Protein AF-A0A7T0BX62-F1 (afdb_monomer_lite)

Radius of gyration: 29.53 Å; chains: 1; bounding box: 73×45×94 Å

Structure (mmCIF, N/CA/C/O backbone):
data_AF-A0A7T0BX62-F1
#
_entry.id   AF-A0A7T0BX62-F1
#
loop_
_atom_site.group_PDB
_atom_site.id
_atom_site.type_symbol
_atom_site.label_atom_id
_atom_site.label_alt_id
_atom_site.label_comp_id
_atom_site.label_asym_id
_atom_site.label_entity_id
_atom_site.label_seq_id
_atom_site.pdbx_PDB_ins_code
_atom_site.Cartn_x
_atom_site.Cartn_y
_atom_site.Cartn_z
_atom_site.occupancy
_atom_site.B_iso_or_equiv
_atom_site.auth_seq_id
_atom_site.auth_comp_id
_atom_site.auth_asym_id
_atom_site.auth_atom_id
_atom_site.pdbx_PDB_model_num
ATOM 1 N N . MET A 1 1 ? -13.118 18.923 -78.882 1.00 47.19 1 MET A N 1
ATOM 2 C CA . MET A 1 1 ? -12.587 19.971 -77.984 1.00 47.19 1 MET A CA 1
ATOM 3 C C . MET A 1 1 ? -12.580 19.421 -76.567 1.00 47.19 1 MET A C 1
ATOM 5 O O . MET A 1 1 ? -13.649 19.228 -76.013 1.00 47.19 1 MET A O 1
ATOM 9 N N . GLN A 1 2 ? -11.408 19.102 -76.016 1.00 43.19 2 GLN A N 1
ATOM 10 C CA . GLN A 1 2 ? -11.245 18.809 -74.587 1.00 43.19 2 GLN A CA 1
ATOM 11 C C . GLN A 1 2 ? -10.308 19.868 -73.992 1.00 43.19 2 GLN A C 1
ATOM 13 O O . GLN A 1 2 ? -9.250 20.105 -74.583 1.00 43.19 2 GLN A O 1
ATOM 18 N N . PRO A 1 3 ? -10.664 20.530 -72.878 1.00 57.12 3 PRO A N 1
ATOM 19 C CA . PRO A 1 3 ? -9.749 21.434 -72.206 1.00 57.12 3 PRO A CA 1
ATOM 20 C C . PRO A 1 3 ? -8.724 20.624 -71.407 1.00 57.12 3 PRO A C 1
ATOM 22 O O . PRO A 1 3 ? -9.057 19.801 -70.558 1.00 57.12 3 PRO A O 1
ATOM 25 N N . ASN A 1 4 ? -7.457 20.874 -71.715 1.00 51.69 4 ASN A N 1
ATOM 26 C CA . ASN A 1 4 ? -6.302 20.317 -71.030 1.00 51.69 4 ASN A CA 1
ATOM 27 C C . ASN A 1 4 ? -6.192 20.989 -69.646 1.00 51.69 4 ASN A C 1
ATOM 29 O O . ASN A 1 4 ? -5.779 22.146 -69.542 1.00 51.69 4 ASN A O 1
ATOM 33 N N . LEU A 1 5 ? -6.617 20.294 -68.587 1.00 53.84 5 LEU A N 1
ATOM 34 C CA . LEU A 1 5 ? -6.455 20.736 -67.200 1.00 53.84 5 LEU A CA 1
ATOM 35 C C . LEU A 1 5 ? -4.983 20.581 -66.794 1.00 53.84 5 LEU A C 1
ATOM 37 O O . LEU A 1 5 ? -4.534 19.502 -66.415 1.00 53.84 5 LEU A O 1
ATOM 41 N N . ARG A 1 6 ? -4.220 21.678 -66.871 1.00 53.44 6 ARG A N 1
ATOM 42 C CA . ARG A 1 6 ? -2.909 21.787 -66.219 1.00 53.44 6 ARG A CA 1
ATOM 43 C C . ARG A 1 6 ? -3.104 21.813 -64.704 1.00 53.44 6 ARG A C 1
ATOM 45 O O . ARG A 1 6 ? -3.605 22.793 -64.160 1.00 53.44 6 ARG A O 1
ATOM 52 N N . THR A 1 7 ? -2.650 20.772 -64.020 1.00 57.94 7 THR A N 1
ATOM 53 C CA . THR A 1 7 ? -2.383 20.806 -62.576 1.00 57.94 7 THR A CA 1
ATOM 54 C C . THR A 1 7 ? -1.236 21.779 -62.277 1.00 57.94 7 THR A C 1
ATOM 56 O O . THR A 1 7 ? -0.176 21.649 -62.899 1.00 57.94 7 THR A O 1
ATOM 59 N N . PRO A 1 8 ? -1.387 22.736 -61.343 1.00 50.34 8 PRO A N 1
ATOM 60 C CA . PRO A 1 8 ? -0.266 23.547 -60.894 1.00 50.34 8 PRO A CA 1
ATOM 61 C C . PRO A 1 8 ? 0.704 22.695 -60.070 1.00 50.34 8 PRO A C 1
ATOM 63 O O . PRO A 1 8 ? 0.310 21.913 -59.207 1.00 50.34 8 PRO A O 1
ATOM 66 N N . ALA A 1 9 ? 1.987 22.845 -60.388 1.00 52.97 9 ALA A N 1
ATOM 67 C CA . ALA A 1 9 ? 3.097 22.169 -59.744 1.00 52.97 9 ALA A CA 1
ATOM 68 C C . ALA A 1 9 ? 3.208 22.568 -58.266 1.00 52.97 9 ALA A C 1
ATOM 70 O O . ALA A 1 9 ? 3.199 23.746 -57.906 1.00 52.97 9 ALA A O 1
ATOM 71 N N . ASN A 1 10 ? 3.351 21.551 -57.420 1.00 59.34 10 ASN A N 1
ATOM 72 C CA . ASN A 1 10 ? 3.470 21.636 -55.969 1.00 59.34 10 ASN A CA 1
ATOM 73 C C . ASN A 1 10 ? 4.859 22.156 -55.561 1.00 59.34 10 ASN A C 1
ATOM 75 O O . ASN A 1 10 ? 5.656 21.435 -54.953 1.00 59.34 10 ASN A O 1
ATOM 79 N N . ASN A 1 11 ? 5.155 23.409 -55.890 1.00 58.88 11 ASN A N 1
ATOM 80 C CA . ASN A 1 11 ? 6.437 24.054 -55.623 1.00 58.88 11 ASN A CA 1
ATOM 81 C C . ASN A 1 11 ? 6.362 24.844 -54.312 1.00 58.88 11 ASN A C 1
ATOM 83 O O . ASN A 1 11 ? 6.520 26.062 -54.293 1.00 58.88 11 ASN A O 1
ATOM 87 N N . ALA A 1 12 ? 6.089 24.162 -53.198 1.00 58.00 12 ALA A N 1
ATOM 88 C CA . ALA A 1 12 ? 6.390 24.763 -51.903 1.00 58.00 12 ALA A CA 1
ATOM 89 C C . ALA A 1 12 ? 7.923 24.890 -51.798 1.00 58.00 12 ALA A C 1
ATOM 91 O O . ALA A 1 12 ? 8.606 23.891 -52.056 1.00 58.00 12 ALA A O 1
ATOM 92 N N . PRO A 1 13 ? 8.468 26.071 -51.450 1.00 65.19 13 PRO A N 1
ATOM 93 C CA . PRO A 1 13 ? 9.909 26.286 -51.390 1.00 65.19 13 PRO A CA 1
ATOM 94 C C . PRO A 1 13 ? 10.525 25.281 -50.416 1.00 65.19 13 PRO A C 1
ATOM 96 O O . PRO A 1 13 ? 10.013 25.080 -49.313 1.00 65.19 13 PRO A O 1
ATOM 99 N N . GLU A 1 14 ? 11.608 24.619 -50.821 1.00 60.75 14 GLU A N 1
ATOM 100 C CA . GLU A 1 14 ? 12.242 23.538 -50.051 1.00 60.75 14 GLU A CA 1
ATOM 101 C C . GLU A 1 14 ? 12.584 23.961 -48.612 1.00 60.75 14 GLU A C 1
ATOM 103 O O . GLU A 1 14 ? 12.470 23.162 -47.681 1.00 60.75 14 GLU A O 1
ATOM 108 N N . ALA A 1 15 ? 12.869 25.251 -48.407 1.00 59.50 15 ALA A N 1
ATOM 109 C CA . ALA A 1 15 ? 13.067 25.868 -47.098 1.00 59.50 15 ALA A CA 1
ATOM 110 C C . ALA A 1 15 ? 11.836 25.765 -46.172 1.00 59.50 15 ALA A C 1
ATOM 112 O O . ALA A 1 15 ? 11.986 25.445 -44.994 1.00 59.50 15 ALA A O 1
ATOM 113 N N . ALA A 1 16 ? 10.616 25.954 -46.688 1.00 60.81 16 ALA A N 1
ATOM 114 C CA . ALA A 1 16 ? 9.383 25.844 -45.899 1.00 60.81 16 ALA A CA 1
ATOM 115 C C . ALA A 1 16 ? 9.089 24.390 -45.498 1.00 60.81 16 ALA A C 1
ATOM 117 O O . ALA A 1 16 ? 8.632 24.124 -44.388 1.00 60.81 16 ALA A O 1
ATOM 118 N N . ARG A 1 17 ? 9.417 23.428 -46.373 1.00 63.31 17 ARG A N 1
ATOM 119 C CA . ARG A 1 17 ? 9.323 21.991 -46.060 1.00 63.31 17 ARG A CA 1
ATOM 120 C C . ARG A 1 17 ? 10.365 21.566 -45.023 1.00 63.31 17 ARG A C 1
ATOM 122 O O . ARG A 1 17 ? 10.072 20.703 -44.201 1.00 63.31 17 ARG A O 1
ATOM 129 N N . SER A 1 18 ? 11.556 22.163 -45.053 1.00 65.25 18 SER A N 1
ATOM 130 C CA . SER A 1 18 ? 12.618 21.919 -44.071 1.00 65.25 18 SER A CA 1
ATOM 131 C C . SER A 1 18 ? 12.254 22.480 -42.691 1.00 65.25 18 SER A C 1
ATOM 133 O O . SER A 1 18 ? 12.269 21.744 -41.708 1.00 65.25 18 SER A O 1
ATOM 135 N N . LEU A 1 19 ? 11.797 23.734 -42.621 1.00 69.38 19 LEU A N 1
ATOM 136 C CA . LEU A 1 19 ? 11.345 24.370 -41.376 1.00 69.38 19 LEU A CA 1
ATOM 137 C C . LEU A 1 19 ? 10.154 23.640 -40.738 1.00 69.38 19 LEU A C 1
ATOM 139 O O . LEU A 1 19 ? 10.140 23.430 -39.527 1.00 69.38 19 LEU A O 1
ATOM 143 N N . LEU A 1 20 ? 9.193 23.174 -41.546 1.00 74.00 20 LEU A N 1
ATOM 144 C CA . LEU A 1 20 ? 8.062 22.383 -41.054 1.00 74.00 20 LEU A CA 1
ATOM 145 C C . LEU A 1 20 ? 8.515 21.051 -40.436 1.00 74.00 20 LEU A C 1
ATOM 147 O O . LEU A 1 20 ? 8.006 20.663 -39.388 1.00 74.00 20 LEU A O 1
ATOM 151 N N . LYS A 1 21 ? 9.493 20.365 -41.045 1.00 77.06 21 LYS A N 1
ATOM 152 C CA . LYS A 1 21 ? 10.067 19.122 -40.499 1.00 77.06 21 LYS A CA 1
ATOM 153 C C . LYS A 1 21 ? 10.808 19.364 -39.184 1.00 77.06 21 LYS A C 1
ATOM 155 O O . LYS A 1 21 ? 10.676 18.558 -38.269 1.00 77.06 21 LYS A O 1
ATOM 160 N N . VAL A 1 22 ? 11.543 20.473 -39.075 1.00 78.56 22 VAL A N 1
ATOM 161 C CA . VAL A 1 22 ? 12.258 20.853 -37.845 1.00 78.56 22 VAL A CA 1
ATOM 162 C C . VAL A 1 22 ? 11.274 21.172 -36.718 1.00 78.56 22 VAL A C 1
ATOM 164 O O . VAL A 1 22 ? 11.433 20.659 -35.613 1.00 78.56 22 VAL A O 1
ATOM 167 N N . HIS A 1 23 ? 10.218 21.944 -36.988 1.00 80.94 23 HIS A N 1
ATOM 168 C CA . HIS A 1 23 ? 9.194 22.248 -35.985 1.00 80.94 23 HIS A CA 1
ATOM 169 C C . HIS A 1 23 ? 8.373 21.022 -35.580 1.00 80.94 23 HIS A C 1
ATOM 171 O O . HIS A 1 23 ? 8.118 20.836 -34.392 1.00 80.94 23 HIS A O 1
ATOM 177 N N . LEU A 1 24 ? 8.007 20.155 -36.530 1.00 80.75 24 LEU A N 1
ATOM 178 C CA . LEU A 1 24 ? 7.298 18.911 -36.231 1.00 80.75 24 LEU A CA 1
ATOM 179 C C . LEU A 1 24 ? 8.170 17.956 -35.405 1.00 80.75 24 LEU A C 1
ATOM 181 O O . LEU A 1 24 ? 7.681 17.355 -34.452 1.00 80.75 24 LEU A O 1
ATOM 185 N N . GLY A 1 25 ? 9.465 17.862 -35.724 1.00 83.06 25 GLY A N 1
ATOM 186 C CA . GLY A 1 25 ? 10.435 17.101 -34.938 1.00 83.06 25 GLY A CA 1
ATOM 187 C C . GLY A 1 25 ? 10.592 17.650 -33.519 1.00 83.06 25 GLY A C 1
ATOM 188 O O . GLY A 1 25 ? 10.541 16.884 -32.561 1.00 83.06 25 GLY A O 1
ATOM 189 N N . LEU A 1 26 ? 10.702 18.973 -33.367 1.00 82.62 26 LEU A N 1
ATOM 190 C CA . LEU A 1 26 ? 10.805 19.623 -32.059 1.00 82.62 26 LEU A CA 1
ATOM 191 C C . LEU A 1 26 ? 9.546 19.409 -31.205 1.00 82.62 26 LEU A C 1
ATOM 193 O O . LEU A 1 26 ? 9.670 19.108 -30.018 1.00 82.62 26 LEU A O 1
ATOM 197 N N . LEU A 1 27 ? 8.353 19.514 -31.802 1.00 82.25 27 LEU A N 1
ATOM 198 C CA . LEU A 1 27 ? 7.068 19.253 -31.139 1.00 82.25 27 LEU A CA 1
ATOM 199 C C . LEU A 1 27 ? 6.920 17.788 -30.712 1.00 82.25 27 LEU A C 1
ATOM 201 O O . LEU A 1 27 ? 6.458 17.515 -29.608 1.00 82.25 27 LEU A O 1
ATOM 205 N N . LEU A 1 28 ? 7.350 16.842 -31.549 1.00 81.81 28 LEU A N 1
ATOM 206 C CA . LEU A 1 28 ? 7.350 15.418 -31.205 1.00 81.81 28 LEU A CA 1
ATOM 207 C C . LEU A 1 28 ? 8.286 15.119 -30.032 1.00 81.81 28 LEU A C 1
ATOM 209 O O . LEU A 1 28 ? 7.891 14.419 -29.104 1.00 81.81 28 LEU A O 1
ATOM 213 N N . VAL A 1 29 ? 9.498 15.680 -30.042 1.00 80.00 29 VAL A N 1
ATOM 214 C CA . VAL A 1 29 ? 10.478 15.498 -28.960 1.00 80.00 29 VAL A CA 1
ATOM 215 C C . VAL A 1 29 ? 9.982 16.123 -27.655 1.00 80.00 29 VAL A C 1
ATOM 217 O O . VAL A 1 29 ? 10.016 15.466 -26.617 1.00 80.00 29 VAL A O 1
ATOM 220 N N . THR A 1 30 ? 9.462 17.353 -27.693 1.00 74.75 30 THR A N 1
ATOM 221 C CA . THR A 1 30 ? 8.892 17.999 -26.495 1.00 74.75 30 THR A CA 1
ATOM 222 C C . THR A 1 30 ? 7.673 17.248 -25.970 1.00 74.75 30 THR A C 1
ATOM 224 O O . THR A 1 30 ? 7.578 17.026 -24.765 1.00 74.75 30 THR A O 1
ATOM 227 N N . SER A 1 31 ? 6.786 16.771 -26.848 1.00 69.62 31 SER A N 1
ATOM 228 C CA . SER A 1 31 ? 5.653 15.943 -26.434 1.00 69.62 31 SER A CA 1
ATOM 229 C C . SER A 1 31 ? 6.104 14.641 -25.777 1.00 69.62 31 SER A C 1
ATOM 231 O O . SER A 1 31 ? 5.472 14.237 -24.810 1.00 69.62 31 SER A O 1
ATOM 233 N N . LEU A 1 32 ? 7.173 13.993 -26.258 1.00 66.38 32 LEU A N 1
ATOM 234 C CA . LEU A 1 32 ? 7.673 12.731 -25.698 1.00 66.38 32 LEU A CA 1
ATOM 235 C C . LEU A 1 32 ? 8.267 12.915 -24.291 1.00 66.38 32 LEU A C 1
ATOM 237 O O . LEU A 1 32 ? 8.033 12.091 -23.412 1.00 66.38 32 LEU A O 1
ATOM 241 N N . VAL A 1 33 ? 8.993 14.016 -24.071 1.00 63.50 33 VAL A N 1
ATOM 242 C CA . VAL A 1 33 ? 9.628 14.345 -22.780 1.00 63.50 33 VAL A CA 1
ATOM 243 C C . VAL A 1 33 ? 8.591 14.672 -21.698 1.00 63.50 33 VAL A C 1
ATOM 245 O O . VAL A 1 33 ? 8.797 14.361 -20.526 1.00 63.50 33 VAL A O 1
ATOM 248 N N . LEU A 1 34 ? 7.448 15.253 -22.072 1.00 58.03 34 LEU A N 1
ATOM 249 C CA . LEU A 1 34 ? 6.399 15.623 -21.117 1.00 58.03 34 LEU A CA 1
ATOM 250 C C . LEU A 1 34 ? 5.608 14.421 -20.571 1.00 58.03 34 LEU A C 1
ATOM 252 O O . LEU A 1 34 ? 5.020 14.528 -19.496 1.00 58.03 34 LEU A O 1
ATOM 256 N N . VAL A 1 35 ? 5.600 13.270 -21.255 1.00 56.78 35 VAL A N 1
ATOM 257 C CA . VAL A 1 35 ? 4.805 12.100 -20.823 1.00 56.78 35 VAL A CA 1
ATOM 258 C C . VAL A 1 35 ? 5.537 11.204 -19.816 1.00 56.78 35 VAL A C 1
ATOM 260 O O . VAL A 1 35 ? 4.903 10.386 -19.154 1.00 56.78 35 VAL A O 1
ATOM 263 N N . SER A 1 36 ? 6.857 11.343 -19.661 1.00 54.44 36 SER A N 1
ATOM 264 C CA . SER A 1 36 ? 7.681 10.392 -18.896 1.00 54.44 36 SER A CA 1
ATOM 265 C C . SER A 1 36 ? 7.789 10.651 -17.382 1.00 54.44 36 SER A C 1
ATOM 267 O O . SER A 1 36 ? 8.445 9.869 -16.701 1.00 54.44 36 SER A O 1
ATOM 269 N N . GLY A 1 37 ? 7.158 11.699 -16.827 1.00 52.88 37 GLY A N 1
ATOM 270 C CA . GLY A 1 37 ? 7.431 12.150 -15.445 1.00 52.88 37 GLY A CA 1
ATOM 271 C C . GLY A 1 37 ? 6.281 12.148 -14.424 1.00 52.88 37 GLY A C 1
ATOM 272 O O . GLY A 1 37 ? 6.543 12.275 -13.232 1.00 52.88 37 GLY A O 1
ATOM 273 N N . CYS A 1 38 ? 5.009 12.024 -14.821 1.00 56.69 38 CYS A N 1
ATOM 274 C CA . CYS A 1 38 ? 3.894 12.268 -13.883 1.00 56.69 38 CYS A CA 1
ATOM 275 C C . CYS A 1 38 ? 3.421 11.036 -13.093 1.00 56.69 38 CYS A C 1
ATOM 277 O O . CYS A 1 38 ? 2.819 11.176 -12.027 1.00 56.69 38 CYS A O 1
ATOM 279 N N . THR A 1 39 ? 3.647 9.829 -13.605 1.00 60.03 39 THR A N 1
ATOM 280 C CA . THR A 1 39 ? 3.093 8.591 -13.036 1.00 60.03 39 THR A CA 1
ATOM 281 C C . THR A 1 39 ? 3.809 8.144 -11.762 1.00 60.03 39 THR A C 1
ATOM 283 O O . THR A 1 39 ? 3.164 7.594 -10.877 1.00 60.03 39 THR A O 1
ATOM 286 N N . SER A 1 40 ? 5.107 8.419 -11.615 1.00 74.19 40 SER A N 1
ATOM 287 C CA . SER A 1 40 ? 5.897 8.008 -10.444 1.00 74.19 40 SER A CA 1
ATOM 288 C C . SER A 1 40 ? 5.491 8.746 -9.164 1.00 74.19 40 SER A C 1
ATOM 290 O O . SER A 1 40 ? 5.374 8.128 -8.109 1.00 74.19 40 SER A O 1
ATOM 292 N N . TRP A 1 41 ? 5.204 10.047 -9.251 1.00 85.19 41 TRP A N 1
ATOM 293 C CA . TRP A 1 41 ? 4.896 10.875 -8.081 1.00 85.19 41 TRP A CA 1
ATOM 294 C C . TRP A 1 41 ? 3.590 10.484 -7.382 1.00 85.19 41 TRP A C 1
ATOM 296 O O . TRP A 1 41 ? 3.553 10.349 -6.161 1.00 85.19 41 TRP A O 1
ATOM 306 N N . LYS A 1 42 ? 2.518 10.249 -8.150 1.00 90.88 42 LYS A N 1
ATOM 307 C CA . LYS A 1 42 ? 1.226 9.814 -7.589 1.00 90.88 42 LYS A CA 1
ATOM 308 C C . LYS A 1 42 ? 1.334 8.460 -6.893 1.00 90.88 42 LYS A C 1
ATOM 310 O O . LYS A 1 42 ? 0.689 8.241 -5.876 1.00 90.88 42 LYS A O 1
ATOM 315 N N . VAL A 1 43 ? 2.161 7.567 -7.434 1.00 89.88 43 VAL A N 1
ATOM 316 C CA . VAL A 1 43 ? 2.385 6.242 -6.854 1.00 89.88 43 VAL A CA 1
ATOM 317 C C . VAL A 1 43 ? 3.127 6.356 -5.525 1.00 89.88 43 VAL A C 1
ATOM 319 O O . VAL A 1 43 ? 2.708 5.719 -4.568 1.00 89.88 43 VAL A O 1
ATOM 322 N N . ILE A 1 44 ? 4.164 7.197 -5.434 1.00 91.19 44 ILE A N 1
ATOM 323 C CA . ILE A 1 44 ? 4.874 7.452 -4.166 1.00 91.19 44 ILE A CA 1
ATOM 324 C C . ILE A 1 44 ? 3.883 7.923 -3.096 1.00 91.19 44 ILE A C 1
ATOM 326 O O . ILE A 1 44 ? 3.741 7.273 -2.066 1.00 91.19 44 ILE A O 1
ATOM 330 N N . LYS A 1 45 ? 3.096 8.957 -3.405 1.00 92.88 45 LYS A N 1
ATOM 331 C CA . LYS A 1 45 ? 2.071 9.488 -2.497 1.00 92.88 45 LYS A CA 1
ATOM 332 C C . LYS A 1 45 ? 1.032 8.451 -2.070 1.00 92.88 45 LYS A C 1
ATOM 334 O O . LYS A 1 45 ? 0.599 8.435 -0.921 1.00 92.88 45 LYS A O 1
ATOM 339 N N . ALA A 1 46 ? 0.651 7.560 -2.982 1.00 93.88 46 ALA A N 1
ATOM 340 C CA . ALA A 1 46 ? -0.260 6.467 -2.669 1.00 93.88 46 ALA A CA 1
ATOM 341 C C . ALA A 1 46 ? 0.356 5.443 -1.700 1.00 93.88 46 ALA A C 1
ATOM 343 O O . ALA A 1 46 ? -0.329 4.951 -0.804 1.00 93.88 46 ALA A O 1
ATOM 344 N N . PHE A 1 47 ? 1.650 5.134 -1.841 1.00 92.81 47 PHE A N 1
ATOM 345 C CA . PHE A 1 47 ? 2.374 4.292 -0.881 1.00 92.81 47 PHE A CA 1
ATOM 346 C C . PHE A 1 47 ? 2.555 4.977 0.480 1.00 92.81 47 PHE A C 1
ATOM 348 O O . PHE A 1 47 ? 2.462 4.300 1.508 1.00 92.81 47 PHE A O 1
ATOM 355 N N . ASP A 1 48 ? 2.717 6.300 0.497 1.00 91.62 48 ASP A N 1
ATOM 356 C CA . ASP A 1 48 ? 2.785 7.102 1.724 1.00 91.62 48 ASP A CA 1
ATOM 357 C C . ASP A 1 48 ? 1.420 7.222 2.422 1.00 91.62 48 ASP A C 1
ATOM 359 O O . ASP A 1 48 ? 1.360 7.432 3.631 1.00 91.62 48 ASP A O 1
ATOM 363 N N . GLY A 1 49 ? 0.324 6.953 1.707 1.00 90.88 49 GLY A N 1
ATOM 364 C CA . GLY A 1 49 ? -1.036 6.973 2.245 1.00 90.88 49 GLY A CA 1
ATOM 365 C C . GLY A 1 49 ? -1.690 8.353 2.204 1.00 90.88 49 GLY A C 1
ATOM 366 O O . GLY A 1 49 ? -2.570 8.625 3.013 1.00 90.88 49 GLY A O 1
ATOM 367 N N . GLU A 1 50 ? -1.270 9.226 1.283 1.00 92.88 50 GLU A N 1
ATOM 368 C CA . GLU A 1 50 ? -1.804 10.590 1.166 1.00 92.88 50 GLU A CA 1
ATOM 369 C C . GLU A 1 50 ? -3.237 10.661 0.598 1.00 92.88 50 GLU A C 1
ATOM 371 O O . GLU A 1 50 ? -3.871 11.713 0.688 1.00 92.88 50 GLU A O 1
ATOM 376 N N . TYR A 1 51 ? -3.755 9.576 0.008 1.00 92.06 51 TYR A N 1
ATOM 377 C CA . TYR A 1 51 ? -5.126 9.502 -0.518 1.00 92.06 51 TYR A CA 1
ATOM 378 C C . TYR A 1 51 ? -6.026 8.600 0.337 1.00 92.06 51 TYR A C 1
ATOM 380 O O . TYR A 1 51 ? -5.596 8.015 1.333 1.00 92.06 51 TYR A O 1
ATOM 388 N N . THR A 1 52 ? -7.293 8.460 -0.064 1.00 91.12 52 THR A N 1
ATOM 389 C CA . THR A 1 52 ? -8.214 7.491 0.548 1.00 91.12 52 THR A CA 1
ATOM 390 C C . THR A 1 52 ? -7.718 6.059 0.334 1.00 91.12 52 THR A C 1
ATOM 392 O O . THR A 1 52 ? -7.000 5.776 -0.626 1.00 91.12 52 THR A O 1
ATOM 395 N N . SER A 1 53 ? -8.124 5.123 1.196 1.00 89.62 53 SER A N 1
ATOM 396 C CA . SER A 1 53 ? -7.705 3.716 1.093 1.00 89.62 53 SER A CA 1
ATOM 397 C C . SER A 1 53 ? -8.043 3.095 -0.271 1.00 89.62 53 SER A C 1
ATOM 399 O O . SER A 1 53 ? -7.252 2.332 -0.829 1.00 89.62 53 SER A O 1
ATOM 401 N N . GLU A 1 54 ? -9.200 3.449 -0.839 1.00 91.62 54 GLU A N 1
ATOM 402 C CA . GLU A 1 54 ? -9.622 3.012 -2.173 1.00 91.62 54 GLU A CA 1
ATOM 403 C C . GLU A 1 54 ? -8.709 3.575 -3.271 1.00 91.62 54 GLU A C 1
ATOM 405 O O . GLU A 1 54 ? -8.214 2.825 -4.116 1.00 91.62 54 GLU A O 1
ATOM 410 N N . GLU A 1 55 ? -8.437 4.881 -3.239 1.00 93.00 55 GLU A N 1
ATOM 411 C CA . GLU A 1 55 ? -7.604 5.541 -4.243 1.00 93.00 55 GLU A CA 1
ATOM 412 C C . GLU A 1 55 ? -6.140 5.093 -4.155 1.00 93.00 55 GLU A C 1
ATOM 414 O O . GLU A 1 55 ? -5.528 4.790 -5.183 1.00 93.00 55 GLU A O 1
ATOM 419 N N . ASN A 1 56 ? -5.607 4.938 -2.938 1.00 92.88 56 ASN A N 1
ATOM 420 C CA . ASN A 1 56 ? -4.284 4.362 -2.704 1.00 92.88 56 ASN A CA 1
ATOM 421 C C . ASN A 1 56 ? -4.184 2.973 -3.344 1.00 92.88 56 ASN A C 1
ATOM 423 O O . ASN A 1 56 ? -3.261 2.698 -4.111 1.00 92.88 56 ASN A O 1
ATOM 427 N N . ASN A 1 57 ? -5.152 2.094 -3.072 1.00 91.94 57 ASN A N 1
ATOM 428 C CA . ASN A 1 57 ? -5.167 0.745 -3.629 1.00 91.94 57 ASN A CA 1
ATOM 429 C C . ASN A 1 57 ? -5.263 0.731 -5.148 1.00 91.94 57 ASN A C 1
ATOM 431 O O . ASN A 1 57 ? -4.558 -0.051 -5.787 1.00 91.94 57 ASN A O 1
ATOM 435 N N . ARG A 1 58 ? -6.097 1.596 -5.729 1.00 91.81 58 ARG A N 1
ATOM 436 C CA . ARG A 1 58 ? -6.213 1.727 -7.180 1.00 91.81 58 ARG A CA 1
ATOM 437 C C . ARG A 1 58 ? -4.876 2.131 -7.801 1.00 91.81 58 ARG A C 1
ATOM 439 O O . ARG A 1 58 ? -4.369 1.413 -8.657 1.00 91.81 58 ARG A O 1
ATOM 446 N N . LEU A 1 59 ? -4.271 3.222 -7.327 1.00 92.12 59 LEU A N 1
ATOM 447 C CA . LEU A 1 59 ? -3.001 3.735 -7.856 1.00 92.12 59 LEU A CA 1
ATOM 448 C C . LEU A 1 59 ? -1.858 2.719 -7.702 1.00 92.12 59 LEU A C 1
ATOM 450 O O . LEU A 1 59 ? -1.075 2.516 -8.632 1.00 92.12 59 LEU A O 1
ATOM 454 N N . ILE A 1 60 ? -1.773 2.045 -6.550 1.00 90.88 60 ILE A N 1
ATOM 455 C CA . ILE A 1 60 ? -0.751 1.021 -6.300 1.00 90.88 60 ILE A CA 1
ATOM 456 C C . ILE A 1 60 ? -0.993 -0.224 -7.160 1.00 90.88 60 ILE A C 1
ATOM 458 O O . ILE A 1 60 ? -0.035 -0.798 -7.683 1.00 90.88 60 ILE A O 1
ATOM 462 N N . SER A 1 61 ? -2.245 -0.655 -7.323 1.00 89.00 61 SER A N 1
ATOM 463 C CA . SER A 1 61 ? -2.608 -1.796 -8.168 1.00 89.00 61 SER A CA 1
ATOM 464 C C . SER A 1 61 ? -2.246 -1.540 -9.629 1.00 89.00 61 SER A C 1
ATOM 466 O O . SER A 1 61 ? -1.582 -2.376 -10.245 1.00 89.00 61 SER A O 1
ATOM 468 N N . ASP A 1 62 ? -2.614 -0.370 -10.154 1.00 87.81 62 ASP A N 1
ATOM 469 C CA . ASP A 1 62 ? -2.300 0.048 -11.521 1.00 87.81 62 ASP A CA 1
ATOM 470 C C . ASP A 1 62 ? -0.781 0.057 -11.736 1.00 87.81 62 ASP A C 1
ATOM 472 O O . ASP A 1 62 ? -0.277 -0.545 -12.687 1.00 87.81 62 ASP A O 1
ATOM 476 N N . TYR A 1 63 ? -0.024 0.633 -10.792 1.00 86.69 63 TYR A N 1
ATOM 477 C CA . TYR A 1 63 ? 1.439 0.570 -10.801 1.00 86.69 63 TYR A CA 1
ATOM 478 C C . TYR A 1 63 ? 1.957 -0.873 -10.798 1.00 86.69 63 TYR A C 1
ATOM 480 O O . TYR A 1 63 ? 2.842 -1.220 -11.582 1.00 86.69 63 TYR A O 1
ATOM 488 N N . CYS A 1 64 ? 1.394 -1.749 -9.964 1.00 83.50 64 CYS A N 1
ATOM 489 C CA . CYS A 1 64 ? 1.820 -3.142 -9.888 1.00 83.50 64 CYS A CA 1
ATOM 490 C C . CYS A 1 64 ? 1.589 -3.894 -11.203 1.00 83.50 64 CYS A C 1
ATOM 492 O O . CYS A 1 64 ? 2.421 -4.735 -11.540 1.00 83.50 64 CYS A O 1
ATOM 494 N N . GLN A 1 65 ? 0.525 -3.578 -11.945 1.00 83.25 65 GLN A N 1
ATOM 495 C CA . GLN A 1 65 ? 0.215 -4.178 -13.247 1.00 83.25 65 GLN A CA 1
ATOM 496 C C . GLN A 1 65 ? 1.134 -3.693 -14.378 1.00 83.25 65 GLN A C 1
ATOM 498 O O . GLN A 1 65 ? 1.270 -4.389 -15.386 1.00 83.25 65 GLN A O 1
ATOM 503 N N . THR A 1 66 ? 1.828 -2.560 -14.211 1.00 80.25 66 THR A N 1
ATOM 504 C CA . THR A 1 66 ? 2.866 -2.130 -15.169 1.00 80.25 66 THR A CA 1
ATOM 505 C C . THR A 1 66 ? 4.092 -3.050 -15.169 1.00 80.25 66 THR A C 1
ATOM 507 O O . THR A 1 66 ? 4.803 -3.144 -16.170 1.00 80.25 66 THR A O 1
ATOM 510 N N . CYS A 1 67 ? 4.347 -3.774 -14.072 1.00 72.06 67 CYS A N 1
ATOM 511 C CA . CYS A 1 67 ? 5.441 -4.737 -14.000 1.00 72.06 67 CYS A CA 1
ATOM 512 C C . CYS A 1 67 ? 5.112 -5.986 -14.833 1.00 72.06 67 CYS A C 1
ATOM 514 O O . CYS A 1 67 ? 4.093 -6.635 -14.606 1.00 72.06 67 CYS A O 1
ATOM 516 N N . HIS A 1 68 ? 6.012 -6.391 -15.739 1.00 56.69 68 HIS A N 1
ATOM 517 C CA . HIS A 1 68 ? 5.773 -7.519 -16.657 1.00 56.69 68 HIS A CA 1
ATOM 518 C C . HIS A 1 68 ? 5.399 -8.835 -15.943 1.00 56.69 68 HIS A C 1
ATOM 520 O O . HIS A 1 68 ? 4.564 -9.591 -16.434 1.00 56.69 68 HIS A O 1
ATOM 526 N N . ILE A 1 69 ? 5.961 -9.077 -14.753 1.00 63.22 69 ILE A N 1
ATOM 527 C CA . ILE A 1 69 ? 5.685 -10.250 -13.903 1.00 63.22 69 ILE A CA 1
ATOM 528 C C . ILE A 1 69 ? 4.256 -10.289 -13.341 1.00 63.22 69 ILE A C 1
ATOM 530 O O . ILE A 1 69 ? 3.814 -11.315 -12.832 1.00 63.22 69 ILE A O 1
ATOM 534 N N . HIS A 1 70 ? 3.531 -9.176 -13.422 1.00 63.47 70 HIS A N 1
ATOM 535 C CA . HIS A 1 70 ? 2.212 -8.976 -12.835 1.00 63.47 70 HIS A CA 1
ATOM 536 C C . HIS A 1 70 ? 1.159 -8.606 -13.885 1.00 63.47 70 HIS A C 1
ATOM 538 O O . HIS A 1 70 ? 0.076 -8.157 -13.534 1.00 63.47 70 HIS A O 1
ATOM 544 N N . LYS A 1 71 ? 1.406 -8.837 -15.180 1.00 65.69 71 LYS A N 1
ATOM 545 C CA . LYS A 1 71 ? 0.420 -8.517 -16.229 1.00 65.69 71 LYS A CA 1
ATOM 546 C C . LYS A 1 71 ? -0.918 -9.263 -16.062 1.00 65.69 71 LYS A C 1
ATOM 548 O O . LYS A 1 71 ? -1.954 -8.768 -16.485 1.00 65.69 71 LYS A O 1
ATOM 553 N N . ALA A 1 72 ? -0.902 -10.433 -15.418 1.00 70.19 72 ALA A N 1
ATOM 554 C CA . ALA A 1 72 ? -2.093 -11.205 -15.040 1.00 70.19 72 ALA A CA 1
ATOM 555 C C . ALA A 1 72 ? -2.481 -11.031 -13.554 1.00 70.19 72 ALA A C 1
ATOM 557 O O . ALA A 1 72 ? -3.173 -11.872 -12.980 1.00 70.19 72 ALA A O 1
ATOM 558 N N . PHE A 1 73 ? -1.991 -9.978 -12.894 1.00 77.50 73 PHE A N 1
ATOM 559 C CA . PHE A 1 73 ? -2.271 -9.709 -11.489 1.00 77.50 73 PHE A CA 1
ATOM 560 C C . PHE A 1 73 ? -3.732 -9.307 -11.289 1.00 77.50 73 PHE A C 1
ATOM 562 O O . PHE A 1 73 ? -4.191 -8.288 -11.807 1.00 77.50 73 PHE A O 1
ATOM 569 N N . SER A 1 74 ? -4.436 -10.097 -10.478 1.00 82.75 74 SER A N 1
ATOM 570 C CA . SER A 1 74 ? -5.747 -9.758 -9.936 1.00 82.75 74 SER A CA 1
ATOM 571 C C . SER A 1 74 ? -5.588 -9.349 -8.466 1.00 82.75 74 SER A C 1
ATOM 573 O O . SER A 1 74 ? -5.209 -10.200 -7.651 1.00 82.75 74 SER A O 1
ATOM 575 N N . PRO A 1 75 ? -5.883 -8.085 -8.107 1.00 78.88 75 PRO A N 1
ATOM 576 C CA . PRO A 1 75 ? -5.788 -7.609 -6.727 1.00 78.88 75 PRO A CA 1
ATOM 577 C C . PRO A 1 75 ? -6.664 -8.415 -5.766 1.00 78.88 75 PRO A C 1
ATOM 579 O O . PRO A 1 75 ? -6.199 -8.790 -4.695 1.00 78.88 75 PRO A O 1
ATOM 582 N N . GLY A 1 76 ? -7.892 -8.759 -6.175 1.00 80.69 76 GLY A N 1
ATOM 583 C CA . GLY A 1 76 ? -8.817 -9.548 -5.352 1.00 80.69 76 GLY A CA 1
ATOM 584 C C . GLY A 1 76 ? -8.245 -10.920 -4.997 1.00 80.69 76 GLY A C 1
ATOM 585 O O . GLY A 1 76 ? -8.064 -11.238 -3.827 1.00 80.69 76 GLY A O 1
ATOM 586 N N . VAL A 1 77 ? -7.807 -11.685 -6.004 1.00 85.06 77 VAL A N 1
ATOM 587 C CA . VAL A 1 77 ? -7.196 -13.010 -5.779 1.00 85.06 77 VAL A CA 1
ATOM 588 C C . VAL A 1 77 ? -5.926 -12.913 -4.925 1.00 85.06 77 VAL A C 1
ATOM 590 O O . VAL A 1 77 ? -5.607 -13.832 -4.164 1.00 85.06 77 VAL A O 1
ATOM 593 N N . HIS A 1 78 ? -5.174 -11.819 -5.058 1.00 85.88 78 HIS A N 1
ATOM 594 C CA . HIS A 1 78 ? -3.987 -11.580 -4.247 1.00 85.88 78 HIS A CA 1
ATOM 595 C C . HIS A 1 78 ? -4.341 -11.352 -2.770 1.00 85.88 78 HIS A C 1
ATOM 597 O O . HIS A 1 78 ? -3.736 -11.991 -1.903 1.00 85.88 78 HIS A O 1
ATOM 603 N N . LEU A 1 79 ? -5.333 -10.502 -2.493 1.00 84.25 79 LEU A N 1
ATOM 604 C CA . LEU A 1 79 ? -5.823 -10.208 -1.144 1.00 84.25 79 LEU A CA 1
ATOM 605 C C . LEU A 1 79 ? -6.512 -11.412 -0.484 1.00 84.25 79 LEU A C 1
ATOM 607 O O . LEU A 1 79 ? -6.440 -11.556 0.732 1.00 84.25 79 LEU A O 1
ATOM 611 N N . ASP A 1 80 ? -7.065 -12.346 -1.256 1.00 85.81 80 ASP A N 1
ATOM 612 C CA . ASP A 1 80 ? -7.653 -13.567 -0.690 1.00 85.81 80 ASP A CA 1
ATOM 613 C C . ASP A 1 80 ? -6.595 -14.576 -0.218 1.00 85.81 80 ASP A C 1
ATOM 615 O O . ASP A 1 80 ? -6.792 -15.309 0.754 1.00 85.81 80 ASP A O 1
ATOM 619 N N . LYS A 1 81 ? -5.449 -14.649 -0.909 1.00 89.50 81 LYS A N 1
ATOM 620 C CA . LYS A 1 81 ? -4.466 -15.734 -0.718 1.00 89.50 81 LYS A CA 1
ATOM 621 C C . LYS A 1 81 ? -3.243 -15.331 0.092 1.00 89.50 81 LYS A C 1
ATOM 623 O O . LYS A 1 81 ? -2.712 -16.143 0.852 1.00 89.50 81 LYS A O 1
ATOM 628 N N . ILE A 1 82 ? -2.717 -14.129 -0.129 1.00 90.81 82 ILE A N 1
ATOM 629 C CA . ILE A 1 82 ? -1.429 -13.717 0.440 1.00 90.81 82 ILE A CA 1
ATOM 630 C C . ILE A 1 82 ? -1.535 -13.360 1.928 1.00 90.81 82 ILE A C 1
ATOM 632 O O . ILE A 1 82 ? -0.722 -13.893 2.692 1.00 90.81 82 ILE A O 1
ATOM 636 N N . PRO A 1 83 ? -2.527 -12.572 2.384 1.00 92.44 83 PRO A N 1
ATOM 637 C CA . PRO A 1 83 ? -2.716 -12.257 3.803 1.00 92.44 83 PRO A CA 1
ATOM 638 C C . PRO A 1 83 ? -2.835 -13.493 4.707 1.00 92.44 83 PRO A C 1
ATOM 640 O O . PRO A 1 83 ? -2.308 -13.506 5.819 1.00 92.44 83 PRO A O 1
ATOM 643 N N . GLN A 1 84 ? -3.412 -14.590 4.205 1.00 93.25 84 GLN A N 1
ATOM 644 C CA . GLN A 1 84 ? -3.562 -15.845 4.957 1.00 93.25 84 GLN A CA 1
ATOM 645 C C . GLN A 1 84 ? -2.226 -16.503 5.339 1.00 93.25 84 GLN A C 1
ATOM 647 O O . GLN A 1 84 ? -2.168 -17.308 6.266 1.00 93.25 84 GLN A O 1
ATOM 652 N N . LYS A 1 85 ? -1.123 -16.141 4.671 1.00 95.69 85 LYS A N 1
ATOM 653 C CA . LYS A 1 85 ? 0.226 -16.633 5.001 1.00 95.69 85 LYS A CA 1
ATOM 654 C C . LYS A 1 85 ? 0.840 -15.929 6.216 1.00 95.69 85 LYS A C 1
ATOM 656 O O . LYS A 1 85 ? 1.874 -16.371 6.726 1.00 95.69 85 LYS A O 1
ATOM 661 N N . TYR A 1 86 ? 0.241 -14.831 6.668 1.00 96.75 86 TYR A N 1
ATOM 662 C CA . TYR A 1 86 ? 0.705 -14.077 7.823 1.00 96.75 86 TYR A CA 1
ATOM 663 C C . TYR A 1 86 ? 0.027 -14.560 9.106 1.00 96.75 86 TYR A C 1
ATOM 665 O O . TYR A 1 86 ? -1.176 -14.809 9.150 1.00 96.75 86 TYR A O 1
ATOM 673 N N . ASN A 1 87 ? 0.808 -14.636 10.181 1.00 96.06 87 ASN A N 1
ATOM 674 C CA . ASN A 1 87 ? 0.363 -14.924 11.545 1.00 96.06 87 ASN A CA 1
ATOM 675 C C . ASN A 1 87 ? 0.002 -13.658 12.324 1.00 96.06 87 ASN A C 1
ATOM 677 O O . ASN A 1 87 ? -0.705 -13.726 13.328 1.00 96.06 87 ASN A O 1
ATOM 681 N N . ARG A 1 88 ? 0.482 -12.498 11.868 1.00 94.69 88 ARG A N 1
ATOM 682 C CA . ARG A 1 88 ? 0.242 -11.204 12.509 1.00 94.69 88 ARG A CA 1
ATOM 683 C C . ARG A 1 88 ? -1.027 -10.576 11.939 1.00 94.69 88 ARG A C 1
ATOM 685 O O . ARG A 1 88 ? -1.207 -10.534 10.723 1.00 94.69 88 ARG A O 1
ATOM 692 N N . LYS A 1 89 ? -1.894 -10.075 12.823 1.00 93.06 89 LYS A N 1
ATOM 693 C CA . LYS A 1 89 ? -3.230 -9.570 12.463 1.00 93.06 89 LYS A CA 1
ATOM 694 C C . LYS A 1 89 ? -3.185 -8.417 11.460 1.00 93.06 89 LYS A C 1
ATOM 696 O O . LYS A 1 89 ? -3.955 -8.444 10.511 1.00 93.06 89 LYS A O 1
ATOM 701 N N . VAL A 1 90 ? -2.260 -7.470 11.633 1.00 93.88 90 VAL A N 1
ATOM 702 C CA . VAL A 1 90 ? -2.140 -6.293 10.755 1.00 93.88 90 VAL A CA 1
ATOM 703 C C . VAL A 1 90 ? -1.931 -6.670 9.285 1.00 93.88 90 VAL A C 1
ATOM 705 O O . VAL A 1 90 ? -2.546 -6.077 8.411 1.00 93.88 90 VAL A O 1
ATOM 708 N N . PHE A 1 91 ? -1.136 -7.708 9.003 1.00 95.00 91 PHE A N 1
ATOM 709 C CA . PHE A 1 91 ? -0.921 -8.187 7.635 1.00 95.00 91 PHE A CA 1
ATOM 710 C C . PHE A 1 91 ? -2.029 -9.135 7.172 1.00 95.00 91 PHE A C 1
ATOM 712 O O . PHE A 1 91 ? -2.393 -9.128 6.001 1.00 95.00 91 PHE A O 1
ATOM 719 N N . ARG A 1 92 ? -2.572 -9.959 8.081 1.00 94.06 92 ARG A N 1
ATOM 720 C CA . ARG A 1 92 ? -3.634 -10.927 7.764 1.00 94.06 92 ARG A CA 1
ATOM 721 C C . ARG A 1 92 ? -4.948 -10.258 7.366 1.00 94.06 92 ARG A C 1
ATOM 723 O O . ARG A 1 92 ? -5.663 -10.795 6.529 1.00 94.06 92 ARG A O 1
ATOM 730 N N . TYR A 1 93 ? -5.253 -9.116 7.970 1.00 91.06 93 TYR A N 1
ATOM 731 C CA . TYR A 1 93 ? -6.456 -8.330 7.696 1.00 91.06 93 TYR A CA 1
ATOM 732 C C . TYR A 1 93 ? -6.130 -7.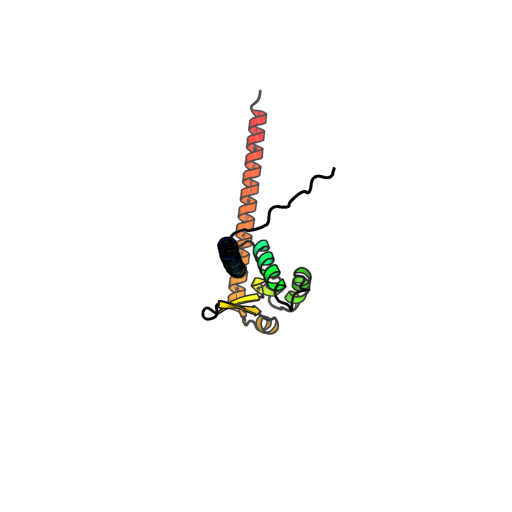038 6.944 1.00 91.06 93 TYR A C 1
ATOM 734 O O . TYR A 1 93 ? -6.861 -6.057 7.042 1.00 91.06 93 TYR A O 1
ATOM 742 N N . ALA A 1 94 ? -5.004 -7.016 6.228 1.00 89.81 94 ALA A N 1
ATOM 743 C CA . ALA A 1 94 ? -4.615 -5.866 5.436 1.00 89.81 94 ALA A CA 1
ATOM 744 C C . ALA A 1 94 ? -5.645 -5.616 4.329 1.00 89.81 94 ALA A C 1
ATOM 746 O O . ALA A 1 94 ? -5.909 -6.491 3.506 1.00 89.81 94 ALA A O 1
ATOM 747 N N . THR A 1 95 ? -6.184 -4.402 4.297 1.00 87.25 95 THR A N 1
ATOM 748 C CA . THR A 1 95 ? -7.053 -3.914 3.222 1.00 87.25 95 THR A CA 1
ATOM 749 C C . THR A 1 95 ? -6.291 -3.057 2.220 1.00 87.25 95 THR A C 1
ATOM 751 O O . THR A 1 95 ? -6.803 -2.810 1.134 1.00 87.25 95 THR A O 1
ATOM 754 N N . GLU A 1 96 ? -5.067 -2.628 2.547 1.00 89.50 96 GLU A N 1
ATOM 755 C CA . GLU A 1 96 ? -4.239 -1.787 1.686 1.00 89.50 96 GLU A CA 1
ATOM 756 C C . GLU A 1 96 ? -2.979 -2.509 1.192 1.00 89.50 96 GLU A C 1
ATOM 758 O O . GLU A 1 96 ? -2.289 -3.212 1.938 1.00 89.50 96 GLU A O 1
ATOM 763 N N . CYS A 1 97 ? -2.603 -2.261 -0.064 1.00 91.62 97 CYS A N 1
ATOM 764 C CA . CYS A 1 97 ? -1.385 -2.821 -0.656 1.00 91.62 97 CYS A CA 1
ATOM 765 C C . CYS A 1 97 ? -0.114 -2.380 0.102 1.00 91.62 97 CYS A C 1
ATOM 767 O O . CYS A 1 97 ? 0.801 -3.186 0.307 1.00 91.62 97 CYS A O 1
ATOM 769 N N . ARG A 1 98 ? -0.080 -1.124 0.575 1.00 92.75 98 ARG A N 1
ATOM 770 C CA . ARG A 1 98 ? 1.039 -0.522 1.333 1.00 92.75 98 ARG A CA 1
ATOM 771 C C . ARG A 1 98 ? 1.291 -1.165 2.701 1.00 92.75 98 ARG A C 1
ATOM 773 O O . ARG A 1 98 ? 2.373 -1.024 3.274 1.00 92.75 98 ARG A O 1
ATOM 780 N N . THR A 1 99 ? 0.329 -1.927 3.228 1.00 93.38 99 THR A N 1
ATOM 781 C CA . THR A 1 99 ? 0.523 -2.662 4.484 1.00 93.38 99 THR A CA 1
ATOM 782 C C . THR A 1 99 ? 1.605 -3.731 4.328 1.00 93.38 99 THR A C 1
ATOM 784 O O . THR A 1 99 ? 2.459 -3.892 5.199 1.00 93.38 99 THR A O 1
ATOM 787 N N . CYS A 1 100 ? 1.634 -4.425 3.189 1.00 94.12 100 CYS A N 1
ATOM 788 C CA . CYS A 1 100 ? 2.621 -5.471 2.910 1.00 94.12 100 CYS A CA 1
ATOM 789 C C . CYS A 1 100 ? 3.764 -4.985 2.011 1.00 94.12 100 CYS A C 1
ATOM 791 O O . CYS A 1 100 ? 4.885 -5.481 2.132 1.00 94.12 100 CYS A O 1
ATOM 793 N N . HIS A 1 101 ? 3.498 -4.041 1.110 1.00 92.62 101 HIS A N 1
ATOM 794 C CA . HIS A 1 101 ? 4.461 -3.556 0.127 1.00 92.62 101 HIS A CA 1
ATOM 795 C C . HIS A 1 101 ? 5.011 -2.185 0.504 1.00 92.62 101 HIS A C 1
ATOM 797 O O . HIS A 1 101 ? 4.280 -1.321 0.971 1.00 92.62 101 HIS A O 1
ATOM 803 N N . ILE A 1 102 ? 6.303 -1.996 0.263 1.00 91.44 102 ILE A N 1
ATOM 804 C CA . ILE A 1 102 ? 7.010 -0.737 0.494 1.00 91.44 102 ILE A CA 1
ATOM 805 C C . ILE A 1 102 ? 7.571 -0.292 -0.849 1.00 91.44 102 ILE A C 1
ATOM 807 O O . ILE A 1 102 ?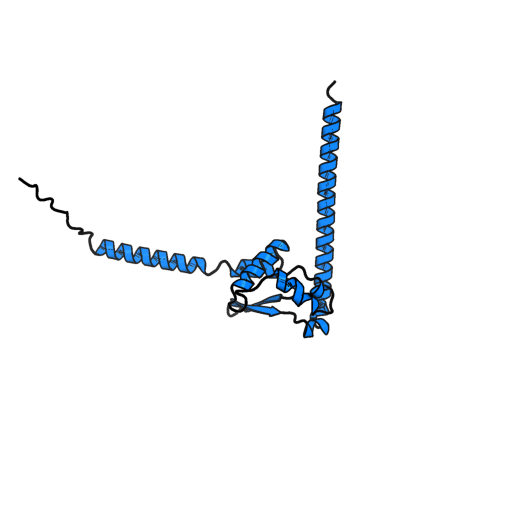 8.011 -1.129 -1.643 1.00 91.44 102 ILE A O 1
ATOM 811 N N . LEU A 1 103 ? 7.531 1.009 -1.104 1.00 90.75 103 LEU A N 1
ATOM 812 C CA . LEU A 1 103 ? 8.167 1.611 -2.260 1.00 90.75 103 LEU A CA 1
ATOM 813 C C . LEU A 1 103 ? 9.337 2.463 -1.777 1.00 90.75 103 LEU A C 1
ATOM 815 O O . LEU A 1 103 ? 9.144 3.534 -1.215 1.00 90.75 103 LEU A O 1
ATOM 819 N N . ASP A 1 104 ? 10.544 1.967 -2.001 1.00 86.81 104 ASP A N 1
ATOM 820 C CA . ASP A 1 104 ? 11.780 2.654 -1.669 1.00 86.81 104 ASP A CA 1
ATOM 821 C C . ASP A 1 104 ? 12.262 3.430 -2.894 1.00 86.81 104 ASP A C 1
ATOM 823 O O . ASP A 1 104 ? 12.503 2.858 -3.962 1.00 86.81 104 ASP A O 1
ATOM 827 N N . ARG A 1 105 ? 12.413 4.745 -2.740 1.00 83.81 105 ARG A N 1
ATOM 828 C CA . ARG A 1 105 ? 13.010 5.611 -3.756 1.00 83.81 105 ARG A CA 1
ATOM 829 C C . ARG A 1 105 ? 14.506 5.725 -3.510 1.00 83.81 105 ARG A C 1
ATOM 831 O O . ARG A 1 105 ? 14.933 6.243 -2.478 1.00 83.81 105 ARG A O 1
ATOM 838 N N . ASN A 1 106 ? 15.308 5.315 -4.486 1.00 81.25 106 ASN A N 1
ATOM 839 C CA . ASN A 1 106 ? 16.717 5.666 -4.491 1.00 81.25 106 ASN A CA 1
ATOM 840 C C . ASN A 1 106 ? 16.859 7.142 -4.886 1.00 81.25 106 ASN A C 1
ATOM 842 O O . ASN A 1 106 ? 16.566 7.527 -6.015 1.00 81.25 106 ASN A O 1
ATOM 846 N N . TRP A 1 107 ? 17.310 7.979 -3.954 1.00 74.44 107 TRP A N 1
ATOM 847 C CA . TRP A 1 107 ? 17.478 9.418 -4.179 1.00 74.44 107 TRP A CA 1
ATOM 848 C C . TRP A 1 107 ? 18.596 9.754 -5.173 1.00 74.44 107 TRP A C 1
ATOM 850 O O . TRP A 1 107 ? 18.572 10.831 -5.758 1.00 74.44 107 TRP A O 1
ATOM 860 N N . PHE A 1 108 ? 19.554 8.846 -5.384 1.00 76.19 108 PHE A N 1
ATOM 861 C CA . PHE A 1 108 ? 20.685 9.058 -6.289 1.00 76.19 108 PHE A CA 1
ATOM 862 C C . PHE A 1 108 ? 20.382 8.653 -7.731 1.00 76.19 108 PHE A C 1
ATOM 864 O O . PHE A 1 108 ? 20.880 9.284 -8.657 1.00 76.19 108 PHE A O 1
ATOM 871 N N . THR A 1 109 ? 19.595 7.593 -7.928 1.00 76.56 109 THR A N 1
ATOM 872 C CA . THR A 1 109 ? 19.269 7.069 -9.268 1.00 76.56 109 THR A CA 1
ATOM 873 C C . THR A 1 109 ? 17.838 7.370 -9.703 1.00 76.56 109 THR A C 1
ATOM 875 O O . THR A 1 109 ? 17.464 7.033 -10.820 1.00 76.56 109 THR A O 1
ATOM 878 N N . GLU A 1 110 ? 17.030 7.956 -8.814 1.00 73.38 110 GLU A N 1
ATOM 879 C CA . GLU A 1 110 ? 15.574 8.119 -8.945 1.00 73.38 110 GLU A CA 1
ATOM 880 C C . GLU A 1 110 ? 14.808 6.808 -9.183 1.00 73.38 110 GLU A C 1
ATOM 882 O O . GLU A 1 110 ? 13.612 6.813 -9.477 1.00 73.38 110 GLU A O 1
ATOM 887 N N . GLU A 1 111 ? 15.478 5.669 -9.009 1.00 80.69 111 GLU A N 1
ATOM 888 C CA . GLU A 1 111 ? 14.889 4.361 -9.223 1.00 80.69 111 GLU A CA 1
ATOM 889 C C . GLU A 1 111 ? 13.916 4.032 -8.091 1.00 80.69 111 GLU A C 1
ATOM 891 O O . GLU A 1 111 ? 14.234 4.146 -6.903 1.00 80.69 111 GLU A O 1
ATOM 896 N N . LEU A 1 112 ? 12.714 3.605 -8.473 1.00 84.38 112 LEU A N 1
ATOM 897 C CA . LEU A 1 112 ? 11.715 3.106 -7.542 1.00 84.38 112 LEU A CA 1
ATOM 898 C C . LEU A 1 112 ? 11.879 1.602 -7.390 1.00 84.38 112 LEU A C 1
ATOM 900 O O . LEU A 1 112 ? 11.652 0.833 -8.324 1.00 84.38 112 LEU A O 1
ATOM 904 N N . THR A 1 113 ? 12.224 1.183 -6.182 1.00 85.31 113 THR A N 1
ATOM 905 C CA . THR A 1 113 ? 12.354 -0.222 -5.818 1.00 85.31 113 THR A CA 1
ATOM 906 C C . THR A 1 113 ? 11.207 -0.626 -4.914 1.00 85.31 113 THR A C 1
ATOM 908 O O . THR A 1 113 ? 10.959 -0.025 -3.876 1.00 85.31 113 THR A O 1
ATOM 911 N N . ARG A 1 114 ? 10.465 -1.661 -5.308 1.00 87.12 114 ARG A N 1
ATOM 912 C CA . ARG A 1 114 ? 9.374 -2.185 -4.486 1.00 87.12 114 ARG A CA 1
ATOM 913 C C . ARG A 1 114 ? 9.873 -3.352 -3.649 1.00 87.12 114 ARG A C 1
ATOM 915 O O . ARG A 1 114 ? 10.229 -4.399 -4.194 1.00 87.12 114 ARG A O 1
ATOM 922 N N . THR A 1 115 ? 9.806 -3.214 -2.334 1.00 89.62 115 THR A N 1
ATOM 923 C CA . THR A 1 115 ? 10.101 -4.284 -1.380 1.00 89.62 115 THR A CA 1
ATOM 924 C C . THR A 1 115 ? 8.812 -4.800 -0.730 1.00 89.62 115 THR A C 1
ATOM 926 O O . THR A 1 115 ? 7.697 -4.357 -1.019 1.00 89.62 115 THR A O 1
ATOM 929 N N . THR A 1 116 ? 8.904 -5.883 0.040 1.00 92.56 116 THR A N 1
ATOM 930 C CA . THR A 1 116 ? 7.737 -6.529 0.661 1.00 92.56 116 THR A CA 1
ATOM 931 C C . THR A 1 116 ? 8.108 -7.004 2.050 1.00 92.56 116 THR A C 1
ATOM 933 O O . THR A 1 116 ? 9.118 -7.690 2.213 1.00 92.56 116 THR A O 1
ATOM 936 N N . ARG A 1 117 ? 7.260 -6.700 3.030 1.00 95.38 117 ARG A N 1
ATOM 937 C CA . ARG A 1 117 ? 7.317 -7.245 4.387 1.00 95.38 117 ARG A CA 1
ATOM 938 C C . ARG A 1 117 ? 6.905 -8.713 4.339 1.00 95.38 117 ARG A C 1
ATOM 940 O O . ARG A 1 117 ? 5.746 -9.035 4.543 1.00 95.38 117 ARG A O 1
ATOM 947 N N . LYS A 1 118 ? 7.819 -9.610 3.964 1.00 95.12 118 LYS A N 1
ATOM 948 C CA . LYS A 1 118 ? 7.487 -11.004 3.615 1.00 95.12 118 LYS A CA 1
ATOM 949 C C . LYS A 1 118 ? 6.856 -11.756 4.797 1.00 95.12 118 LYS A C 1
ATOM 951 O O . LYS A 1 118 ? 7.281 -11.544 5.934 1.00 95.12 118 LYS A O 1
ATOM 956 N N . PRO A 1 119 ? 5.966 -12.744 4.550 1.00 96.25 119 PRO A N 1
ATOM 957 C CA . PRO A 1 119 ? 5.352 -13.534 5.620 1.00 96.25 119 PRO A CA 1
ATOM 958 C C . PRO A 1 119 ? 6.369 -14.171 6.569 1.00 96.25 119 PRO A C 1
ATOM 960 O O . PRO A 1 119 ? 6.182 -14.155 7.778 1.00 96.25 119 PRO A O 1
ATOM 963 N N . LYS A 1 120 ? 7.483 -14.690 6.038 1.00 96.88 120 LYS A N 1
ATOM 964 C CA . LYS A 1 120 ? 8.540 -15.323 6.842 1.00 96.88 120 LYS A CA 1
ATOM 965 C C . LYS A 1 120 ? 9.139 -14.372 7.884 1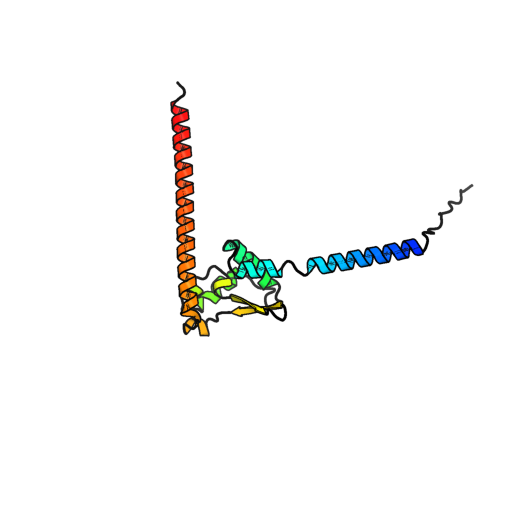.00 96.88 120 LYS A C 1
ATOM 967 O O . LYS A 1 120 ? 9.412 -14.810 8.998 1.00 96.88 120 LYS A O 1
ATOM 972 N N . ASP A 1 121 ? 9.329 -13.108 7.527 1.00 97.00 121 ASP A N 1
ATOM 973 C CA . ASP A 1 121 ? 9.991 -12.111 8.374 1.00 97.00 121 ASP A CA 1
ATOM 974 C C . ASP A 1 121 ? 8.971 -11.438 9.302 1.00 97.00 121 ASP A C 1
ATOM 976 O O . ASP A 1 121 ? 9.190 -11.319 10.508 1.00 97.00 121 ASP A O 1
ATOM 980 N N . ALA A 1 122 ? 7.783 -11.132 8.776 1.00 96.50 122 ALA A N 1
ATOM 981 C CA . ALA A 1 122 ? 6.655 -10.642 9.559 1.00 96.50 122 ALA A CA 1
ATOM 982 C C . ALA A 1 122 ? 6.230 -11.628 10.657 1.00 96.50 122 ALA A C 1
ATOM 984 O O . ALA A 1 122 ? 6.009 -11.234 11.799 1.00 96.50 122 ALA A O 1
ATOM 985 N N . ASN A 1 123 ? 6.188 -12.930 10.362 1.00 96.62 123 ASN A N 1
ATOM 986 C CA . ASN A 1 123 ? 5.809 -13.952 11.343 1.00 96.62 123 ASN A CA 1
ATOM 987 C C . ASN A 1 123 ? 6.847 -14.124 12.460 1.00 96.62 123 ASN A C 1
ATOM 989 O O . ASN A 1 123 ? 6.500 -14.623 13.528 1.00 96.62 123 ASN A O 1
ATOM 993 N N . LYS A 1 124 ? 8.090 -13.679 12.241 1.00 97.00 124 LYS A N 1
ATOM 994 C CA . LYS A 1 124 ? 9.131 -13.584 13.276 1.00 97.00 124 LYS A CA 1
ATOM 995 C C . LYS A 1 124 ? 9.047 -12.290 14.093 1.00 97.00 124 LYS A C 1
ATOM 997 O O . LYS A 1 124 ? 9.828 -12.119 15.022 1.00 97.00 124 LYS A O 1
ATOM 1002 N N . GLY A 1 125 ? 8.127 -11.385 13.759 1.00 94.88 125 GLY A N 1
ATOM 1003 C CA . GLY A 1 125 ? 7.964 -10.100 14.436 1.00 94.88 125 GLY A CA 1
ATOM 1004 C C . GLY A 1 125 ? 8.992 -9.044 14.030 1.00 94.88 125 GLY A C 1
ATOM 1005 O O . GLY A 1 125 ? 9.179 -8.085 14.770 1.00 94.88 125 GLY A O 1
ATOM 1006 N N . MET A 1 126 ? 9.644 -9.182 12.867 1.00 96.75 126 MET A N 1
ATOM 1007 C CA . MET A 1 126 ? 10.672 -8.229 12.410 1.00 96.75 126 MET A CA 1
ATOM 1008 C C . MET A 1 126 ? 10.142 -6.820 12.108 1.00 96.75 126 MET A C 1
ATOM 1010 O O . MET A 1 126 ? 10.934 -5.904 11.930 1.00 96.75 126 MET A O 1
ATOM 1014 N N . TYR A 1 127 ? 8.822 -6.638 12.055 1.00 95.88 127 TYR A N 1
ATOM 1015 C CA . TYR A 1 127 ? 8.182 -5.364 11.717 1.00 95.88 127 TYR A CA 1
ATOM 1016 C C . TYR A 1 127 ? 7.348 -4.796 12.866 1.00 95.88 127 TYR A C 1
ATOM 1018 O O . TYR A 1 127 ? 6.398 -4.066 12.615 1.00 95.88 127 TYR A O 1
ATOM 1026 N N . ARG A 1 128 ? 7.662 -5.146 14.120 1.00 94.25 128 ARG A N 1
ATOM 1027 C CA . ARG A 1 128 ? 6.824 -4.829 15.288 1.00 94.25 128 ARG A CA 1
ATOM 1028 C C . ARG A 1 128 ? 6.477 -3.344 15.419 1.00 94.25 128 ARG A C 1
ATOM 1030 O O . ARG A 1 128 ? 5.326 -3.044 15.719 1.00 94.25 128 ARG A O 1
ATOM 1037 N N . ASP A 1 129 ? 7.427 -2.454 15.154 1.00 95.12 129 ASP A N 1
ATOM 1038 C CA . ASP A 1 129 ? 7.210 -1.004 15.238 1.00 95.12 129 ASP A CA 1
ATOM 1039 C C . ASP A 1 129 ? 6.171 -0.545 14.210 1.00 95.12 129 ASP A C 1
ATOM 1041 O O . ASP A 1 129 ? 5.190 0.105 14.564 1.00 95.12 129 ASP A O 1
ATOM 1045 N N . PHE A 1 130 ? 6.303 -1.019 12.968 1.00 94.12 130 PHE A N 1
ATOM 1046 C CA . PHE A 1 130 ? 5.303 -0.805 11.925 1.00 94.12 130 PHE A CA 1
ATOM 1047 C C . PHE A 1 130 ? 3.934 -1.383 12.309 1.00 94.12 130 PHE A C 1
ATOM 1049 O O . PHE A 1 130 ? 2.912 -0.766 12.030 1.00 94.12 130 PHE A O 1
ATOM 1056 N N . GLU A 1 131 ? 3.873 -2.562 12.943 1.00 94.25 131 GLU A N 1
ATOM 1057 C CA . GLU A 1 131 ? 2.583 -3.132 13.353 1.00 94.25 131 GLU A CA 1
ATOM 1058 C C . GLU A 1 131 ? 1.863 -2.231 14.365 1.00 94.25 131 GLU A C 1
ATOM 1060 O O . GLU A 1 131 ? 0.644 -2.086 14.290 1.00 94.25 131 GLU A O 1
ATOM 1065 N N . ILE A 1 132 ? 2.604 -1.640 15.307 1.00 93.81 132 ILE A N 1
ATOM 1066 C CA . ILE A 1 132 ? 2.056 -0.723 16.313 1.00 93.81 132 ILE A CA 1
ATOM 1067 C C . ILE A 1 132 ? 1.514 0.533 15.632 1.00 93.81 132 ILE A C 1
ATOM 1069 O O . ILE A 1 132 ? 0.357 0.888 15.859 1.00 93.81 132 ILE A O 1
ATOM 1073 N N . GLU A 1 133 ? 2.321 1.156 14.776 1.00 91.88 133 GLU A N 1
ATOM 1074 C CA . GLU A 1 133 ? 1.953 2.366 14.040 1.00 91.88 133 GLU A CA 1
ATOM 1075 C C . GLU A 1 133 ? 0.723 2.134 13.153 1.00 91.88 133 GLU A C 1
ATOM 1077 O O . GLU A 1 133 ? -0.262 2.863 13.239 1.00 91.88 133 GLU A O 1
ATOM 1082 N N . ALA A 1 134 ? 0.717 1.051 12.373 1.00 89.75 134 ALA A N 1
ATOM 1083 C CA . ALA A 1 134 ? -0.390 0.721 11.483 1.00 89.75 134 ALA A CA 1
ATOM 1084 C C . ALA A 1 134 ? -1.704 0.465 12.240 1.00 89.75 134 ALA A C 1
ATOM 1086 O O . ALA A 1 134 ? -2.771 0.860 11.776 1.00 89.75 134 ALA A O 1
ATOM 1087 N N . MET A 1 135 ? -1.655 -0.171 13.416 1.00 88.31 135 MET A N 1
ATOM 1088 C CA . MET A 1 135 ? -2.855 -0.369 14.238 1.00 88.31 135 MET A CA 1
ATOM 1089 C C . MET A 1 135 ? -3.369 0.942 14.851 1.00 88.31 135 MET A C 1
ATOM 1091 O O . MET A 1 135 ? -4.580 1.108 15.004 1.00 88.31 135 MET A O 1
ATOM 1095 N N . GLN A 1 136 ? -2.471 1.860 15.220 1.00 89.38 136 GLN A N 1
ATOM 1096 C CA . GLN A 1 136 ? -2.848 3.181 15.727 1.00 89.38 136 GLN A CA 1
ATOM 1097 C C . GLN A 1 136 ? -3.513 4.019 14.636 1.00 89.38 136 GLN A C 1
ATOM 1099 O O . GLN A 1 136 ? -4.608 4.532 14.857 1.00 89.38 136 GLN A O 1
ATOM 1104 N N . ASP A 1 137 ? -2.905 4.070 13.454 1.00 85.12 137 ASP A N 1
ATOM 1105 C CA . ASP A 1 137 ? -3.445 4.768 12.289 1.00 85.12 137 ASP A CA 1
ATOM 1106 C C . ASP A 1 137 ? -4.822 4.214 11.880 1.00 85.12 137 ASP A C 1
ATOM 1108 O O . ASP A 1 137 ? -5.778 4.970 11.713 1.00 85.12 137 ASP A O 1
ATOM 1112 N N . GLN A 1 138 ? -4.988 2.886 11.829 1.00 82.62 138 GLN A N 1
ATOM 1113 C CA . GLN A 1 138 ? -6.296 2.265 11.573 1.00 82.62 138 GLN A CA 1
ATOM 1114 C C . GLN A 1 138 ? -7.353 2.675 12.605 1.00 82.62 138 GLN A C 1
ATOM 1116 O O . GLN A 1 138 ? -8.488 2.984 12.243 1.00 82.62 138 GLN A O 1
ATOM 1121 N N . LYS A 1 139 ? -6.995 2.695 13.894 1.00 87.62 139 LYS A N 1
ATOM 1122 C CA . LYS A 1 139 ? -7.910 3.114 14.962 1.00 87.62 139 LYS A CA 1
ATOM 1123 C C . LYS A 1 139 ? -8.308 4.583 14.814 1.00 87.62 139 LYS A C 1
ATOM 1125 O O . LYS A 1 139 ? -9.474 4.919 15.019 1.00 87.62 139 LYS A O 1
ATOM 1130 N N . GLU A 1 140 ? -7.361 5.451 14.478 1.00 87.88 140 GLU A N 1
ATOM 1131 C CA . GLU A 1 140 ? -7.624 6.874 14.277 1.00 87.88 140 GLU A CA 1
ATOM 1132 C C . GLU A 1 140 ? -8.539 7.111 13.071 1.00 87.88 140 GLU A C 1
ATOM 1134 O O . GLU A 1 140 ? -9.520 7.846 13.192 1.00 87.88 140 GLU A O 1
ATOM 1139 N N . ARG A 1 141 ? -8.282 6.434 11.943 1.00 81.88 141 ARG A N 1
ATOM 1140 C CA . ARG A 1 141 ? -9.129 6.500 10.743 1.00 81.88 141 ARG A CA 1
ATOM 1141 C C . ARG A 1 141 ? -10.566 6.060 11.031 1.00 81.88 141 ARG A C 1
ATOM 1143 O O . ARG A 1 141 ? -11.485 6.828 10.771 1.00 81.88 141 ARG A O 1
ATOM 1150 N N . LEU A 1 142 ? -10.750 4.907 11.680 1.00 84.56 142 LEU A N 1
ATOM 1151 C CA . LEU A 1 142 ? -12.078 4.417 12.080 1.00 84.56 142 LEU A CA 1
ATOM 1152 C C . LEU A 1 142 ? -12.808 5.393 13.013 1.00 84.56 142 LEU A C 1
ATOM 1154 O O . LEU A 1 142 ? -14.016 5.576 12.907 1.00 84.56 142 LEU A O 1
ATOM 1158 N N . THR A 1 143 ? -12.075 6.041 13.923 1.00 90.31 143 THR A N 1
ATOM 1159 C CA . THR A 1 1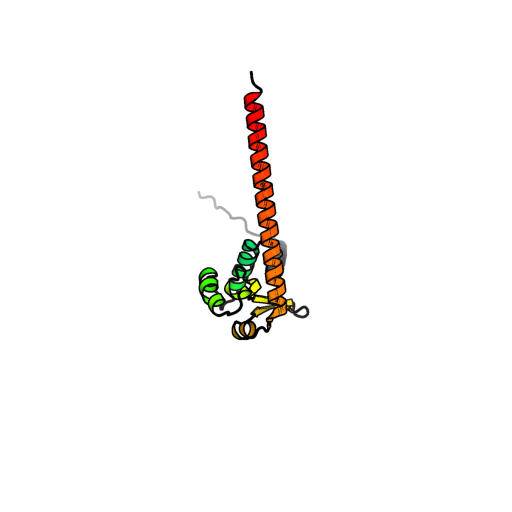43 ? -12.660 7.037 14.834 1.00 90.31 143 THR A CA 1
ATOM 1160 C C . THR A 1 143 ? -13.129 8.277 14.070 1.00 90.31 143 THR A C 1
ATOM 1162 O O . THR A 1 143 ? -14.205 8.797 14.351 1.00 90.31 143 THR A O 1
ATOM 1165 N N . LYS A 1 144 ? -12.341 8.746 13.094 1.00 87.56 144 LYS A N 1
ATOM 1166 C CA . LYS A 1 144 ? -12.694 9.895 12.246 1.00 87.56 144 LYS A CA 1
ATOM 1167 C C . LYS A 1 144 ? -13.899 9.597 11.353 1.00 87.56 144 LYS A C 1
ATOM 1169 O O . LYS A 1 144 ? -14.766 10.455 11.218 1.00 87.56 144 LYS A O 1
ATOM 1174 N N . GLU A 1 145 ? -13.970 8.397 10.782 1.00 87.44 145 GLU A N 1
ATOM 1175 C CA . GLU A 1 145 ? -15.110 7.953 9.971 1.00 87.44 145 GLU A CA 1
ATOM 1176 C C . GLU A 1 145 ? -16.402 7.877 10.802 1.00 87.44 145 GLU A C 1
ATOM 1178 O O . GLU A 1 145 ? -17.390 8.499 10.418 1.00 87.44 145 GLU A O 1
ATOM 1183 N N . ASP A 1 146 ? -16.383 7.245 11.986 1.00 90.44 146 ASP A N 1
ATOM 1184 C CA . ASP A 1 146 ? -17.547 7.197 12.898 1.00 90.44 146 ASP A CA 1
ATOM 1185 C C . ASP A 1 146 ? -17.999 8.605 13.325 1.00 90.44 146 ASP A C 1
ATOM 1187 O O . ASP A 1 146 ? -19.191 8.914 13.354 1.00 90.44 146 ASP A O 1
ATOM 1191 N N . GLN A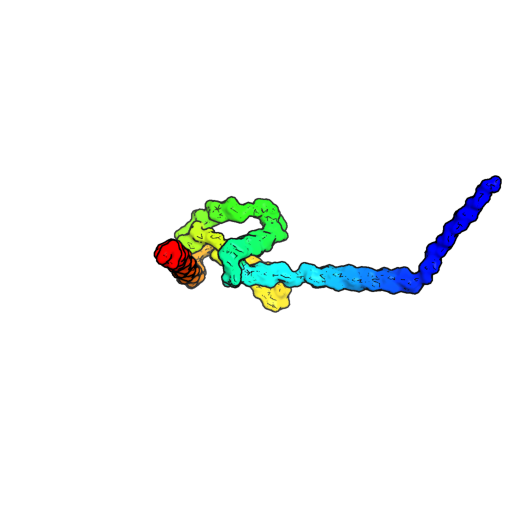 1 147 ? -17.055 9.502 13.624 1.00 92.31 147 GLN A N 1
ATOM 1192 C CA . GLN A 1 147 ? -17.375 10.891 13.963 1.00 92.31 147 GLN A CA 1
ATOM 1193 C C . GLN A 1 147 ? -18.043 11.638 12.803 1.00 92.31 147 GLN A C 1
ATOM 1195 O O . GLN A 1 147 ? -19.014 12.366 13.018 1.00 92.31 147 GLN A O 1
ATOM 1200 N N . GLU A 1 148 ? -17.543 11.459 11.584 1.00 93.12 148 GLU A N 1
ATOM 1201 C CA . GLU A 1 148 ? -18.089 12.094 10.387 1.00 93.12 148 GLU A CA 1
ATOM 1202 C C . GLU A 1 148 ? -19.478 11.547 10.030 1.00 93.12 148 GLU A C 1
ATOM 1204 O O . GLU A 1 148 ? -20.373 12.319 9.678 1.00 93.12 148 GLU A O 1
ATOM 1209 N N . GLU A 1 149 ? -19.700 10.239 10.170 1.00 92.75 149 GLU A N 1
ATOM 1210 C CA . GLU A 1 149 ? -21.018 9.622 9.988 1.00 92.75 149 GLU A CA 1
ATOM 1211 C C . GLU A 1 149 ? -22.033 10.154 11.003 1.00 92.75 149 GLU A C 1
ATOM 1213 O O . GLU A 1 149 ? -23.132 10.567 10.626 1.00 92.75 149 GLU A O 1
ATOM 1218 N N . ARG A 1 150 ? -21.651 10.246 12.283 1.00 93.12 150 ARG A N 1
ATOM 1219 C CA . ARG A 1 150 ? -22.499 10.845 13.327 1.00 93.12 150 ARG A CA 1
ATOM 1220 C C . ARG A 1 150 ? -22.813 12.310 13.049 1.00 93.12 150 ARG A C 1
ATOM 1222 O O . ARG A 1 150 ? -23.942 12.742 13.284 1.00 93.12 150 ARG A O 1
ATOM 1229 N N . ARG A 1 151 ? -21.839 13.078 12.549 1.00 95.19 151 ARG A N 1
ATOM 1230 C CA . ARG A 1 151 ? -22.039 14.482 12.168 1.00 95.19 151 ARG A CA 1
ATOM 1231 C C . ARG A 1 151 ? -23.072 14.598 11.049 1.00 95.19 151 ARG A C 1
ATOM 1233 O O . ARG A 1 151 ? -24.031 15.348 11.204 1.00 95.19 151 ARG A O 1
ATOM 1240 N N . LYS A 1 152 ? -22.923 13.816 9.974 1.00 95.38 152 LYS A N 1
ATOM 1241 C CA . LYS A 1 152 ? -23.872 13.786 8.849 1.00 95.38 152 LYS A CA 1
ATOM 1242 C C . LYS A 1 152 ? -25.276 13.376 9.291 1.00 95.38 152 LYS A C 1
ATOM 1244 O O . LYS A 1 152 ? -26.232 14.063 8.953 1.00 95.38 152 LYS A O 1
ATOM 1249 N N . ALA A 1 153 ? -25.395 12.324 10.100 1.00 94.19 153 ALA A N 1
ATOM 1250 C CA . ALA A 1 153 ? -26.684 11.874 10.624 1.00 94.19 153 ALA A CA 1
ATOM 1251 C C . ALA A 1 153 ? -27.359 12.945 11.499 1.00 94.19 153 ALA A C 1
ATOM 1253 O O . ALA A 1 153 ? -28.565 13.161 11.407 1.00 94.19 153 ALA A O 1
ATOM 1254 N N . SER A 1 154 ? -26.589 13.662 12.327 1.00 95.50 154 SER A N 1
ATOM 1255 C CA . SER A 1 154 ? -27.119 14.771 13.128 1.00 95.50 154 SER A CA 1
ATOM 1256 C C . SER A 1 154 ? -27.565 15.959 12.268 1.00 95.50 154 SER A C 1
ATOM 1258 O O . SER A 1 154 ? -28.582 16.577 12.576 1.00 95.50 154 SER A O 1
ATOM 1260 N N . GLU A 1 155 ? -26.829 16.287 11.205 1.00 95.81 155 GLU A N 1
ATOM 1261 C CA . GLU A 1 155 ? -27.211 17.334 10.247 1.00 95.81 155 GLU A CA 1
ATOM 1262 C C . GLU A 1 155 ? -28.486 16.966 9.480 1.00 95.81 155 GLU A C 1
ATOM 1264 O O . GLU A 1 155 ? -29.356 17.816 9.291 1.00 95.81 155 GLU A O 1
ATOM 1269 N N . GLU A 1 156 ? -28.631 15.699 9.098 1.00 94.81 156 GLU A N 1
ATOM 1270 C CA . GLU A 1 156 ? -29.827 15.183 8.435 1.00 94.81 156 GLU A CA 1
ATOM 1271 C C . GLU A 1 156 ? -31.054 15.218 9.358 1.00 94.81 156 GLU A C 1
ATOM 1273 O O . GLU A 1 156 ? -32.103 15.717 8.954 1.00 94.81 156 GLU A O 1
ATOM 1278 N N . LEU A 1 157 ? -30.912 14.810 10.625 1.00 93.50 157 LEU A N 1
ATOM 1279 C CA . LEU A 1 157 ? -31.983 14.907 11.626 1.00 93.50 157 LEU A CA 1
ATOM 1280 C C . LEU A 1 157 ? -32.437 16.352 11.862 1.00 93.50 157 LEU A C 1
ATOM 1282 O O . LEU A 1 157 ? -33.635 16.621 11.879 1.00 93.50 157 LEU A O 1
ATOM 1286 N N . LYS A 1 158 ? -31.495 17.296 11.980 1.00 92.31 158 LYS A N 1
ATOM 1287 C CA . LYS A 1 158 ? -31.828 18.724 12.117 1.00 92.31 158 LYS A CA 1
ATOM 1288 C C . LYS A 1 158 ? -32.568 19.256 10.898 1.00 92.31 158 LYS A C 1
ATOM 1290 O O . LYS A 1 158 ? -33.407 20.140 11.031 1.00 92.31 158 LYS A O 1
ATOM 1295 N N . LYS A 1 159 ? -32.241 18.774 9.699 1.00 91.06 159 LYS A N 1
ATOM 1296 C CA . LYS A 1 159 ? -32.944 19.182 8.482 1.00 91.06 159 LYS A CA 1
ATOM 1297 C C . LYS A 1 159 ? -34.404 18.721 8.510 1.00 91.06 159 LYS A C 1
ATOM 1299 O O . LYS A 1 159 ? -35.272 19.518 8.184 1.00 91.06 159 LYS A O 1
ATOM 1304 N N . ILE A 1 160 ? -34.650 17.487 8.950 1.00 88.38 160 ILE A N 1
ATOM 1305 C CA . ILE A 1 160 ? -36.002 16.929 9.092 1.00 88.38 160 ILE A CA 1
ATOM 1306 C C . ILE A 1 160 ? -36.816 17.737 10.114 1.00 88.38 160 ILE A C 1
ATOM 1308 O O . ILE A 1 160 ? -37.910 18.181 9.789 1.00 88.38 160 ILE A O 1
ATOM 1312 N N . GLU A 1 161 ? -36.254 18.017 11.294 1.00 83.88 161 GLU A N 1
ATOM 1313 C CA . GLU A 1 161 ? -36.928 18.801 12.345 1.00 83.88 161 GLU A CA 1
ATOM 1314 C C . GLU A 1 161 ? -37.326 20.208 11.857 1.00 83.88 161 GLU A C 1
ATOM 1316 O O . GLU A 1 161 ? -38.462 20.639 12.033 1.00 83.88 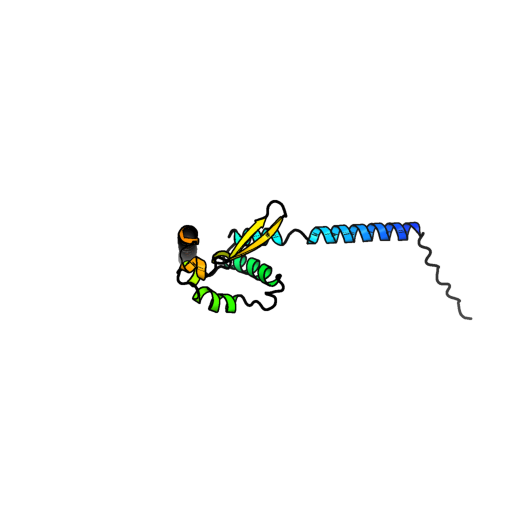161 GLU A O 1
ATOM 1321 N N . ASN A 1 162 ? -36.425 20.898 11.148 1.00 80.62 162 ASN A N 1
ATOM 1322 C CA . ASN A 1 162 ? -36.721 22.220 10.586 1.00 80.62 162 ASN A CA 1
ATOM 1323 C C . ASN A 1 162 ? -37.781 22.185 9.466 1.00 80.62 162 ASN A C 1
ATOM 1325 O O . ASN A 1 162 ? -38.504 23.167 9.276 1.00 80.62 162 ASN A O 1
ATOM 1329 N N . ASP A 1 163 ? -37.859 21.097 8.695 1.00 80.38 163 ASP A N 1
ATOM 1330 C CA . ASP A 1 163 ? -38.873 20.928 7.650 1.00 80.38 163 ASP A CA 1
ATOM 1331 C C . ASP A 1 163 ? -40.261 20.630 8.261 1.00 80.38 163 ASP A C 1
ATOM 1333 O O . ASP A 1 163 ? -41.266 21.149 7.765 1.00 80.38 163 ASP A O 1
ATOM 1337 N N . ASP A 1 164 ? -40.318 19.892 9.376 1.00 72.56 164 ASP A N 1
ATOM 1338 C CA . ASP A 1 164 ? -41.550 19.622 10.133 1.00 72.56 164 ASP A CA 1
ATOM 1339 C C . ASP A 1 164 ? -42.098 20.892 10.813 1.00 72.56 164 ASP A C 1
ATOM 1341 O O . ASP A 1 164 ? -43.291 21.196 10.701 1.00 72.56 164 ASP A O 1
ATOM 1345 N N . ASP A 1 165 ? -41.235 21.703 11.432 1.00 71.12 165 ASP A N 1
ATOM 1346 C CA . ASP A 1 165 ? -41.623 22.994 12.024 1.00 71.12 165 ASP A CA 1
ATOM 1347 C C . ASP A 1 165 ? -42.170 23.968 10.968 1.00 71.12 165 ASP A C 1
ATOM 1349 O O . ASP A 1 165 ? -43.126 24.715 11.201 1.00 71.12 165 ASP A O 1
ATOM 1353 N N . LYS A 1 166 ? -41.602 23.933 9.757 1.00 65.94 166 LYS A N 1
ATOM 1354 C CA . LYS A 1 166 ? -42.079 24.724 8.618 1.00 65.94 166 LYS A CA 1
ATOM 1355 C C . LYS A 1 166 ? -43.431 24.235 8.090 1.00 65.94 166 LYS A C 1
ATOM 1357 O O . LYS A 1 166 ? -44.212 25.049 7.597 1.00 65.94 166 LYS A O 1
ATOM 1362 N N . PHE A 1 167 ? -43.716 22.938 8.186 1.00 62.88 167 PHE A N 1
ATOM 1363 C CA . PHE A 1 167 ? -45.009 22.362 7.815 1.00 62.88 167 PHE A CA 1
ATOM 1364 C C . PHE A 1 167 ? -46.111 22.717 8.829 1.00 62.88 167 PHE A C 1
ATOM 1366 O O . PHE A 1 167 ? -47.240 23.001 8.433 1.00 62.88 167 PHE A O 1
ATOM 1373 N N . LEU A 1 168 ? -45.783 22.775 10.124 1.00 62.88 168 LEU A N 1
ATOM 1374 C CA . LEU A 1 168 ? -46.727 23.111 11.200 1.00 62.88 168 LEU A CA 1
ATOM 1375 C C . LEU A 1 168 ? -46.993 24.624 11.357 1.00 62.88 168 LEU A C 1
ATOM 1377 O O . LEU A 1 168 ? -47.964 25.004 12.009 1.00 62.88 168 LEU A O 1
ATOM 1381 N N . GLY A 1 169 ? -46.174 25.486 10.743 1.00 54.75 169 GLY A N 1
ATOM 1382 C CA . GLY A 1 169 ? -46.297 26.953 10.777 1.00 54.75 169 GLY A CA 1
ATOM 1383 C C . GLY A 1 169 ? -47.161 27.596 9.679 1.00 54.75 169 GLY A C 1
ATOM 1384 O O . GLY A 1 169 ? -47.115 28.815 9.518 1.00 54.75 169 GLY A O 1
ATOM 1385 N N . LEU A 1 170 ? -47.920 26.815 8.902 1.00 54.06 170 LEU A N 1
ATOM 1386 C CA . LEU A 1 170 ? -48.823 27.301 7.847 1.00 54.06 170 LEU A CA 1
ATOM 1387 C C . LEU A 1 170 ? -50.293 26.977 8.169 1.00 54.06 170 LEU A C 1
ATOM 1389 O O . LEU A 1 170 ? -50.908 26.165 7.485 1.00 54.06 170 LEU A O 1
ATOM 1393 N N . PHE A 1 171 ? -50.851 27.640 9.186 1.00 52.91 171 PHE A N 1
ATOM 1394 C CA . PHE A 1 171 ? -52.288 27.918 9.329 1.00 52.91 171 PHE A CA 1
ATOM 1395 C C . PHE A 1 171 ? -52.492 29.264 10.026 1.00 52.91 171 PHE A C 1
ATOM 1397 O O . PHE A 1 171 ? -51.816 29.503 11.052 1.00 52.91 171 PHE A O 1
#

Organism: NCBI:txid2705533

Secondary structure (DSSP, 8-state):
------PPP----HHHHHHHHHHHHHHHHHHHHHHSSSHHHHHHHHHHT-S-HHHHHHHHHHHHHHSGGGTT--HHHHHHHSGGG-SSHHHHT--SHHHHEEEEE-TTT--EEEEE--HHHHTTTTTHHHHHHHHHHHHHHHHHHHHHHHHHHHHHHHHHHHHHHHHHT--

Sequence (171 aa):
MQPNLRTPANNAPEAARSLLKVHLGLLLVTSLVLVSGCTSWKVIKAFDGEYTSEENNRLISDYCQTCHIHKAFSPGVHLDKIPQKYNRKVFRYATECRTCHILDRNWFTEELTRTTRKPKDANKGMYRDFEIEAMQDQKERLTKEDQEERRKASEELKKIENDDDKFLGLF

pLDDT: mean 81.72, std 13.95, range [43.19, 97.0]

Foldseek 3Di:
DDDDDDDDDPCDDVVVVVVVVVVVVVVVVVVVVVVPPDLVVVLQCLLVVVDDQVSSQVSVLVVQCVDPVCVVPDPVVCLVPQLVLAPQPQSVPPSHPSSFKHWDQDPVVRDTDIDGCHRVCVNVVVCVVSSVVSVVVVVVVVVVVVVVVVVVVVVVVVVVVVVVVVVVPDD